Protein AF-A0A352IS13-F1 (afdb_monomer)

Solvent-accessible surface area (backbone atoms only — not comparable to full-atom values): 3986 Å² total; per-residue (Å²): 141,64,87,82,65,75,81,75,81,79,62,66,67,59,53,50,54,50,56,60,66,74,48,83,61,91,83,71,80,85,83,81,68,94,63,73,57,51,100,84,70,44,70,79,80,53,68,71,57,58,59,51,60,76,76,110

InterPro domains:
  IPR015422 Pyridoxal phosphate-dependent transferase, small domain [G3DSA:3.90.1150.10] (1-56)
  IPR015424 Pyridoxal phosphate-dependent transferase [SSF53383] (1-55)

Radius of gyration: 18.3 Å; Cα contacts (8 Å, |Δi|>4): 13; chains: 1; bounding box: 39×29×46 Å

pLDDT: mean 90.8, std 5.33, range [75.12, 97.62]

Mean predicted aligned error: 6.06 Å

Nearest PDB structures (foldseek):
  1ix6-assembly1_A  TM=8.664E-01  e=1.242E-03  Escherichia coli
  1ix8-assembly1_A-2  TM=8.767E-01  e=2.796E-03  Escherichia coli
  3fsl-assembly2_D  TM=8.469E-01  e=1.317E-02  Escherichia coli K-12
  2d64-assembly1_A  TM=6.621E-01  e=5.848E-03  Escherichia coli
  5tor-assembly1_B  TM=8.742E-01  e=1.397E-01  Sus scrofa

Sequence (56 aa):
MFEALQPLPQDPILQLMQTFREDDRPDKVDLGIGVYKDDAGNTPIMAAVHDAERRL

Foldseek 3Di:
DCPPDDDDDDDVLVVVVVVQVPDPDPPDDDPPDPADADPVRDRDDDPVNVVVVVVD

Secondary structure (DSSP, 8-state):
--TT-PPPPPPHHHHHHHHHHH---TT-------S---TTS--PPPHHHHHHHTT-

Structure (mmCIF, N/CA/C/O backbone):
data_AF-A0A352IS13-F1
#
_entry.id   AF-A0A352IS13-F1
#
loop_
_atom_site.group_PDB
_atom_site.id
_atom_site.type_symbol
_atom_site.label_atom_id
_atom_site.label_alt_id
_atom_site.label_comp_id
_atom_site.label_asym_id
_atom_site.label_entity_id
_atom_site.label_seq_id
_atom_site.pdbx_PDB_ins_code
_atom_site.Cartn_x
_atom_site.Cartn_y
_atom_site.Cartn_z
_atom_site.occupancy
_atom_site.B_iso_or_equiv
_atom_site.auth_seq_id
_atom_site.auth_comp_id
_atom_site.auth_asym_id
_atom_site.auth_atom_id
_atom_site.pdbx_PDB_model_num
ATOM 1 N N . MET A 1 1 ? 17.678 13.143 28.291 1.00 75.12 1 MET A N 1
ATOM 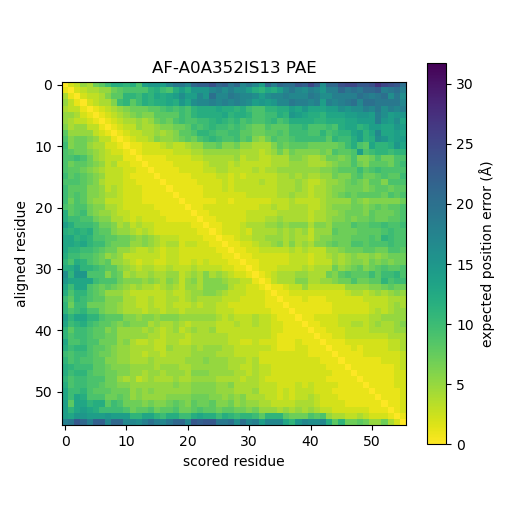2 C CA . MET A 1 1 ? 18.009 13.527 26.889 1.00 75.12 1 MET A CA 1
ATOM 3 C C . MET A 1 1 ? 16.797 13.456 25.962 1.00 75.12 1 MET A C 1
ATOM 5 O O . MET A 1 1 ? 16.698 14.299 25.083 1.00 75.12 1 MET A O 1
ATOM 9 N N . PHE A 1 2 ? 15.865 12.515 26.158 1.00 82.50 2 PHE A N 1
ATOM 10 C CA . PHE A 1 2 ? 14.639 12.414 25.352 1.00 82.50 2 PHE A CA 1
ATOM 11 C C . PHE A 1 2 ? 13.346 12.669 26.158 1.00 82.50 2 PHE A C 1
ATOM 13 O O . PHE A 1 2 ? 12.264 12.497 25.613 1.00 82.50 2 PHE A O 1
ATOM 20 N N . GLU A 1 3 ? 13.418 13.113 27.425 1.00 85.25 3 GLU A N 1
ATOM 21 C CA . GLU A 1 3 ? 12.218 13.317 28.267 1.00 85.25 3 GLU A CA 1
ATOM 22 C C . GLU A 1 3 ? 11.274 14.427 27.768 1.00 85.25 3 GLU A C 1
ATOM 24 O O . GLU A 1 3 ? 10.108 14.452 28.147 1.00 85.25 3 GLU A O 1
ATOM 29 N N . ALA A 1 4 ? 11.759 15.341 26.921 1.00 86.88 4 ALA A N 1
ATOM 30 C CA . ALA A 1 4 ? 10.967 16.434 26.350 1.00 86.88 4 ALA A CA 1
ATOM 31 C C . ALA A 1 4 ? 10.393 16.122 24.955 1.00 86.88 4 ALA A C 1
ATOM 33 O O . ALA A 1 4 ? 9.690 16.958 24.386 1.00 86.88 4 ALA A O 1
ATOM 34 N N . LEU A 1 5 ? 10.702 14.954 24.379 1.00 84.81 5 LEU A N 1
ATOM 35 C CA . LEU A 1 5 ? 10.141 14.569 23.088 1.00 84.81 5 LEU A CA 1
ATOM 36 C C . LEU A 1 5 ? 8.686 14.158 23.264 1.00 84.81 5 LEU A C 1
ATOM 38 O O . LEU A 1 5 ? 8.372 13.156 23.905 1.00 84.81 5 LEU A O 1
ATOM 42 N N . GLN A 1 6 ? 7.801 14.941 22.658 1.00 85.06 6 GLN A N 1
ATOM 43 C CA . GLN A 1 6 ? 6.403 14.574 22.555 1.00 85.06 6 GLN A CA 1
ATOM 44 C C . GLN A 1 6 ? 6.250 13.471 21.501 1.00 85.06 6 GLN A C 1
ATOM 46 O O . GLN A 1 6 ? 6.810 13.595 20.407 1.00 85.06 6 GLN A O 1
ATOM 51 N N . PRO A 1 7 ? 5.513 12.393 21.809 1.00 83.44 7 PRO A N 1
ATOM 52 C CA . PRO A 1 7 ? 5.231 11.363 20.828 1.00 83.44 7 PRO A CA 1
ATOM 53 C C . PRO A 1 7 ? 4.431 11.957 19.668 1.00 83.44 7 PRO A C 1
ATOM 55 O O . PRO A 1 7 ? 3.466 12.696 19.868 1.00 83.44 7 PRO A O 1
ATOM 58 N N . LEU A 1 8 ? 4.846 11.621 18.449 1.00 84.81 8 LEU A N 1
ATOM 59 C CA . LEU A 1 8 ? 4.078 11.941 17.255 1.00 84.81 8 LEU A CA 1
ATOM 60 C C . LEU A 1 8 ? 2.803 11.088 17.227 1.00 84.81 8 LEU A C 1
ATOM 62 O O . LEU A 1 8 ? 2.828 9.934 17.672 1.00 84.81 8 LEU A O 1
ATOM 66 N N . PRO A 1 9 ? 1.691 11.633 16.706 1.00 83.38 9 PRO A N 1
ATOM 67 C CA . PRO A 1 9 ? 0.497 10.839 16.475 1.00 83.38 9 PRO A CA 1
ATOM 68 C C . PRO A 1 9 ? 0.820 9.671 15.536 1.00 83.38 9 PRO A C 1
ATOM 70 O O . PRO A 1 9 ? 1.657 9.789 14.639 1.00 83.38 9 PRO A O 1
ATOM 73 N N . GLN A 1 10 ? 0.155 8.538 15.761 1.00 81.94 10 GLN A N 1
ATOM 74 C CA . GLN A 1 10 ? 0.273 7.389 14.869 1.00 81.94 10 GLN A CA 1
ATOM 75 C C . GLN A 1 10 ? -0.261 7.736 13.478 1.00 81.94 10 GLN A C 1
ATOM 77 O O . GLN A 1 10 ? -1.181 8.543 13.341 1.00 81.94 10 GLN A O 1
ATOM 82 N N . ASP A 1 11 ? 0.318 7.109 12.455 1.00 88.62 11 ASP A N 1
ATOM 83 C CA . ASP A 1 11 ? -0.118 7.291 11.075 1.00 88.62 11 ASP A CA 1
ATOM 84 C C . ASP A 1 11 ? -1.571 6.793 10.908 1.00 88.62 11 ASP A C 1
ATOM 86 O O . ASP A 1 11 ? -1.843 5.608 11.143 1.00 88.62 11 ASP A O 1
ATOM 90 N N . PRO A 1 12 ? -2.510 7.660 10.485 1.00 85.25 12 PRO A N 1
ATOM 91 C CA . PRO A 1 12 ? -3.900 7.277 10.252 1.00 85.25 12 PRO A CA 1
ATOM 92 C C . PRO A 1 12 ? -4.069 6.123 9.252 1.00 85.25 12 PRO A C 1
ATOM 94 O O . PRO A 1 12 ? -5.018 5.347 9.368 1.00 85.25 12 PRO A O 1
ATOM 97 N N . ILE A 1 13 ? -3.153 5.971 8.289 1.00 87.81 13 ILE A N 1
ATOM 98 C CA . ILE A 1 13 ? -3.174 4.878 7.307 1.00 87.81 13 ILE A CA 1
ATOM 99 C C . ILE A 1 13 ? -2.969 3.536 8.013 1.00 87.81 13 ILE A C 1
ATOM 101 O O . ILE A 1 13 ? -3.674 2.568 7.725 1.00 87.81 13 ILE A O 1
ATOM 105 N N . LEU A 1 14 ? -2.045 3.471 8.977 1.00 87.12 14 LEU A N 1
ATOM 106 C CA . LEU A 1 14 ? -1.788 2.245 9.734 1.00 87.12 14 LEU A CA 1
ATOM 107 C C . LEU A 1 14 ? -2.998 1.852 10.586 1.00 87.12 14 LEU A C 1
ATOM 109 O O . LEU A 1 14 ? -3.343 0.671 10.648 1.00 87.12 14 LEU A O 1
ATOM 113 N N . GLN A 1 15 ? -3.678 2.836 11.178 1.00 87.38 15 GLN A N 1
ATOM 114 C CA . GLN A 1 15 ? -4.904 2.603 11.940 1.00 87.38 15 GLN A CA 1
ATOM 115 C C . GLN A 1 15 ? -6.039 2.073 11.049 1.00 87.38 15 GLN A C 1
ATOM 117 O O . GLN A 1 15 ? -6.752 1.140 11.433 1.00 87.38 15 GLN A O 1
ATOM 122 N N . LEU A 1 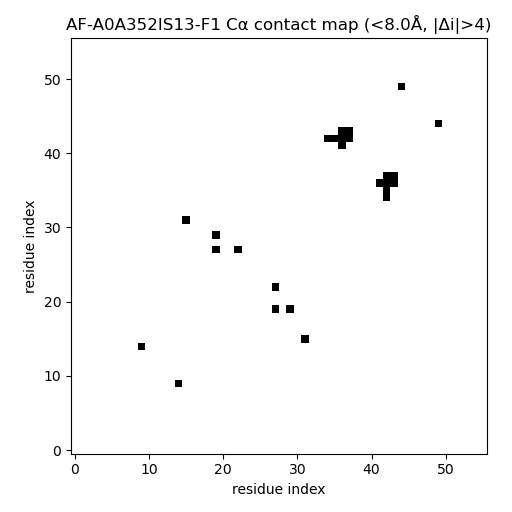16 ? -6.189 2.620 9.839 1.00 88.00 16 LEU A N 1
ATOM 123 C CA . LEU A 1 16 ? -7.180 2.151 8.868 1.00 88.00 16 LEU A CA 1
ATOM 124 C C . LEU A 1 16 ? -6.903 0.706 8.434 1.00 88.00 16 LEU A C 1
ATOM 126 O O . LEU A 1 16 ? -7.811 -0.124 8.443 1.00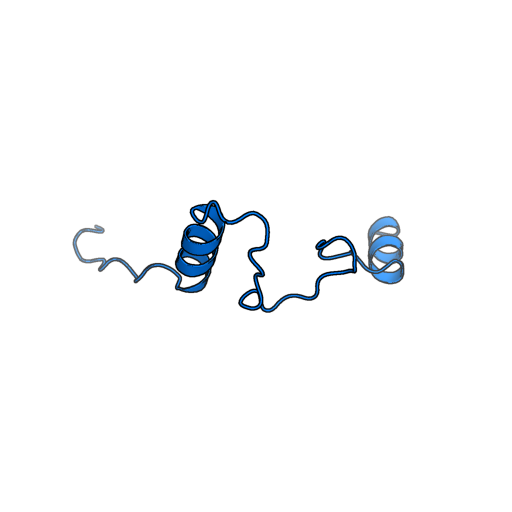 88.00 16 LEU A O 1
ATOM 130 N N . MET A 1 17 ? -5.641 0.381 8.133 1.00 89.06 17 MET A N 1
ATOM 131 C CA . MET A 1 17 ? -5.236 -0.986 7.793 1.00 89.06 17 MET A CA 1
ATOM 132 C C . MET A 1 17 ? -5.497 -1.968 8.936 1.00 89.06 17 MET A C 1
ATOM 134 O O . MET A 1 17 ? -5.907 -3.100 8.684 1.00 89.06 17 MET A O 1
ATOM 138 N N . GLN A 1 18 ? -5.249 -1.564 10.183 1.00 89.56 18 GLN A N 1
ATOM 139 C CA . GLN A 1 18 ? -5.527 -2.398 11.350 1.00 89.56 18 GLN A CA 1
ATOM 140 C C . GLN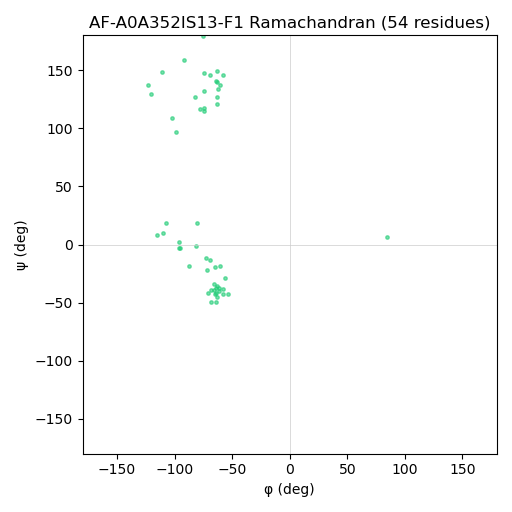 A 1 18 ? -7.027 -2.672 11.481 1.00 89.56 18 GLN A C 1
ATOM 142 O O . GLN A 1 18 ? -7.427 -3.830 11.557 1.00 89.56 18 GLN A O 1
ATOM 147 N N . THR A 1 19 ? -7.846 -1.621 11.410 1.00 90.44 19 THR A N 1
ATOM 148 C CA . THR A 1 19 ? -9.309 -1.729 11.497 1.00 90.44 19 THR A CA 1
ATOM 149 C C . THR A 1 19 ? -9.855 -2.648 10.403 1.00 90.44 19 THR A C 1
ATOM 151 O O . THR A 1 19 ? -10.689 -3.509 10.667 1.00 90.44 19 THR A O 1
ATOM 154 N N . PHE A 1 20 ? -9.341 -2.522 9.174 1.00 91.75 20 PHE A N 1
ATOM 155 C CA . PHE A 1 20 ? -9.715 -3.412 8.078 1.00 91.75 20 PHE A CA 1
ATOM 156 C C . PHE A 1 20 ? -9.288 -4.865 8.331 1.00 91.75 20 PHE A C 1
ATOM 158 O O . PHE A 1 20 ? -10.029 -5.781 7.986 1.00 91.75 20 PHE A O 1
ATOM 165 N N . ARG A 1 21 ? -8.117 -5.123 8.932 1.00 90.12 21 ARG A N 1
ATOM 166 C CA . ARG A 1 21 ? -7.664 -6.492 9.253 1.00 90.12 21 ARG A CA 1
ATOM 167 C C . ARG A 1 21 ? -8.504 -7.156 10.340 1.00 90.12 21 ARG A C 1
ATOM 169 O O . ARG A 1 21 ? -8.764 -8.345 10.205 1.00 90.12 21 ARG A O 1
ATOM 176 N N . GLU A 1 22 ? -8.906 -6.404 11.361 1.00 95.38 22 GLU A N 1
ATOM 177 C CA . GLU A 1 22 ? -9.692 -6.886 12.511 1.00 95.38 22 GLU A CA 1
ATOM 178 C C . GLU A 1 22 ? -11.162 -7.186 12.170 1.00 95.38 22 GLU A C 1
ATOM 180 O O . GLU A 1 22 ? -11.869 -7.802 12.959 1.00 95.38 22 GLU A O 1
ATOM 185 N N . ASP A 1 23 ? -11.633 -6.767 10.997 1.00 94.44 23 ASP A N 1
ATOM 186 C CA . ASP A 1 23 ? -12.984 -7.045 10.522 1.00 94.44 23 ASP A CA 1
ATOM 187 C C . ASP A 1 23 ? -13.127 -8.484 9.989 1.00 94.44 23 ASP A C 1
ATOM 189 O O . ASP A 1 23 ? -12.516 -8.842 8.982 1.00 94.44 23 ASP A O 1
ATOM 193 N N . ASP A 1 24 ? -13.964 -9.305 10.621 1.00 95.69 24 ASP A N 1
ATOM 194 C CA . ASP A 1 24 ? -14.176 -10.710 10.237 1.00 95.69 24 ASP A CA 1
ATOM 195 C C . ASP A 1 24 ? -15.147 -10.906 9.056 1.00 95.69 24 ASP A C 1
ATOM 197 O O . ASP A 1 24 ? -15.402 -12.041 8.639 1.00 95.69 24 ASP A O 1
ATOM 201 N N . ARG A 1 25 ? -15.722 -9.831 8.495 1.00 97.44 25 ARG A N 1
ATOM 202 C CA . ARG A 1 25 ? -16.639 -9.950 7.351 1.00 97.44 25 ARG A CA 1
ATOM 203 C C . ARG A 1 25 ? -15.912 -10.529 6.128 1.00 97.44 25 ARG A C 1
ATOM 205 O O . ARG A 1 25 ? -14.890 -9.977 5.711 1.00 97.44 25 ARG A O 1
ATOM 212 N N . PRO A 1 26 ? -16.433 -11.606 5.510 1.00 92.88 26 PRO A N 1
ATOM 213 C CA . PRO A 1 26 ? -15.756 -12.290 4.405 1.00 92.88 26 PRO A CA 1
ATOM 214 C C . PRO A 1 26 ? -15.756 -11.485 3.097 1.00 92.88 26 PRO A C 1
ATOM 216 O O . PRO A 1 26 ? -14.922 -11.722 2.230 1.00 92.88 26 PRO A O 1
ATOM 219 N N . ASP A 1 27 ? -16.684 -10.543 2.949 1.00 93.56 27 ASP A N 1
ATOM 220 C CA . ASP A 1 27 ? -16.923 -9.716 1.764 1.00 93.56 27 ASP A CA 1
ATOM 221 C C . ASP A 1 27 ? -16.473 -8.255 1.951 1.00 93.56 27 ASP A C 1
ATOM 223 O O . ASP A 1 27 ? -16.891 -7.363 1.211 1.00 93.56 27 ASP A O 1
ATOM 227 N N . LYS A 1 28 ? -15.611 -7.989 2.942 1.00 94.00 28 LYS A N 1
ATOM 228 C CA . LYS A 1 28 ? -15.066 -6.649 3.184 1.00 94.00 28 LYS A CA 1
ATOM 229 C C . LYS A 1 28 ? -14.224 -6.160 2.000 1.00 94.00 28 LYS A C 1
ATOM 231 O O . LYS A 1 28 ? -13.427 -6.899 1.425 1.00 94.00 28 LYS A O 1
ATOM 236 N N . VAL A 1 29 ? -14.365 -4.876 1.677 1.00 91.50 29 VAL A N 1
ATOM 237 C CA . VAL A 1 29 ? -13.648 -4.214 0.579 1.00 91.50 29 VAL A CA 1
ATOM 238 C C . VAL A 1 29 ? -12.826 -3.056 1.138 1.00 91.50 29 VAL A C 1
ATOM 240 O O . VAL A 1 29 ? -1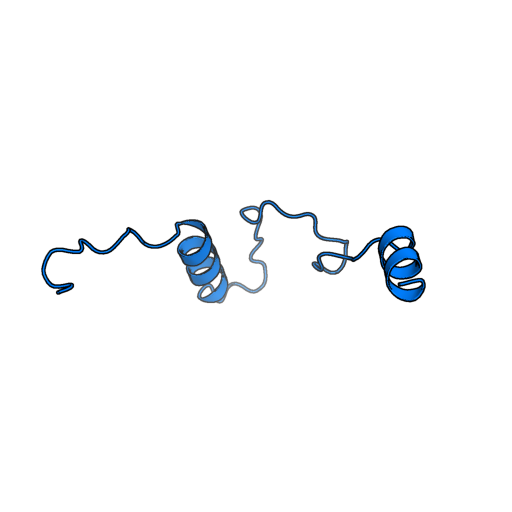3.358 -2.218 1.864 1.00 91.50 29 VAL A O 1
ATOM 243 N N . ASP A 1 30 ? -11.540 -3.002 0.788 1.00 90.38 30 ASP A N 1
ATOM 244 C CA . ASP A 1 30 ? -10.641 -1.899 1.140 1.00 90.38 30 ASP A CA 1
ATOM 245 C C . ASP A 1 30 ? -10.435 -0.976 -0.067 1.00 90.38 30 ASP A C 1
ATOM 247 O O . ASP A 1 30 ? -9.769 -1.340 -1.036 1.00 90.38 30 ASP A O 1
ATOM 251 N N . LEU A 1 31 ? -11.015 0.225 0.003 1.00 88.25 31 LEU A N 1
ATOM 252 C CA . LEU A 1 31 ? -10.806 1.318 -0.957 1.00 88.25 31 LEU A CA 1
ATOM 253 C C . LEU A 1 31 ? -9.999 2.479 -0.345 1.00 88.25 31 LEU A C 1
ATOM 255 O O . LEU A 1 31 ? -9.930 3.558 -0.929 1.00 88.25 31 LEU A O 1
ATOM 259 N N . GLY A 1 32 ? -9.428 2.286 0.849 1.00 85.56 32 GLY A N 1
ATOM 260 C CA . GLY A 1 32 ? -8.637 3.292 1.561 1.00 85.56 32 GLY A CA 1
ATOM 261 C C . GLY A 1 32 ? -7.157 3.294 1.178 1.00 85.56 32 GLY A C 1
ATOM 262 O O . GLY A 1 32 ? -6.457 4.279 1.414 1.00 85.56 32 GLY A O 1
ATOM 263 N N . ILE A 1 33 ? -6.671 2.208 0.571 1.00 84.56 33 ILE A N 1
ATOM 264 C CA . ILE A 1 33 ? -5.293 2.098 0.093 1.00 84.56 33 ILE A CA 1
ATOM 265 C C . ILE A 1 33 ? -5.103 2.933 -1.183 1.00 84.56 33 ILE A C 1
ATOM 267 O O . ILE A 1 33 ? -5.669 2.640 -2.231 1.00 84.56 33 ILE A O 1
ATOM 271 N N . GLY A 1 34 ? -4.229 3.939 -1.114 1.00 88.50 34 GLY A N 1
ATOM 272 C CA . GLY A 1 34 ? -3.905 4.839 -2.230 1.00 88.50 34 GLY A CA 1
ATOM 273 C C . GLY A 1 34 ? -2.903 4.293 -3.257 1.00 88.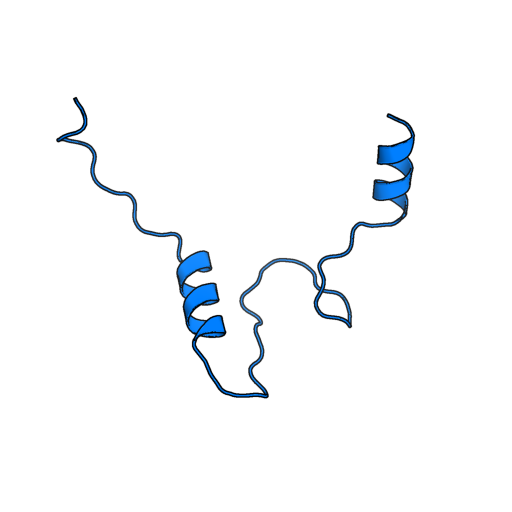50 34 GLY A C 1
ATOM 274 O O . GLY A 1 34 ? -2.303 5.084 -3.982 1.00 88.50 34 GLY A O 1
ATOM 275 N N . VAL A 1 35 ? -2.674 2.976 -3.308 1.00 92.25 35 VAL A N 1
ATOM 276 C CA . VAL A 1 35 ? -1.810 2.342 -4.319 1.00 92.25 35 VAL A CA 1
ATOM 277 C C . VAL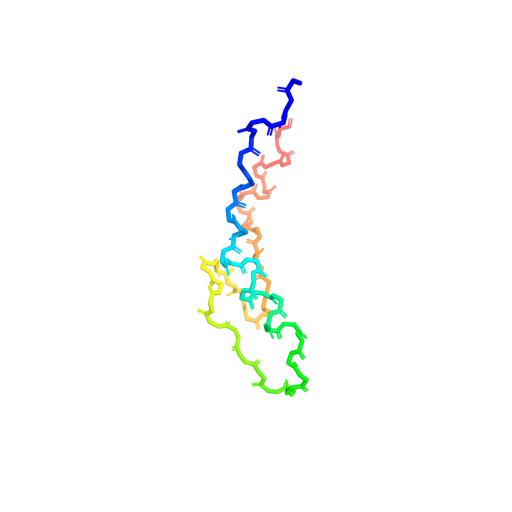 A 1 35 ? -2.625 1.502 -5.287 1.00 92.25 35 VAL A C 1
ATOM 279 O O . VAL A 1 35 ? -3.637 0.909 -4.916 1.00 92.25 35 VAL A O 1
ATOM 282 N N . TYR A 1 36 ? -2.149 1.421 -6.529 1.00 93.75 36 TYR A N 1
ATOM 283 C CA . TYR A 1 36 ? -2.742 0.538 -7.522 1.00 93.75 36 TYR A CA 1
ATOM 284 C C . TYR A 1 36 ? -2.670 -0.922 -7.063 1.00 93.75 36 TYR A C 1
ATOM 286 O O . TYR A 1 36 ? -1.642 -1.393 -6.553 1.00 93.75 36 TYR A O 1
ATOM 294 N N . LYS A 1 37 ? -3.779 -1.626 -7.281 1.00 93.50 37 LYS A N 1
ATOM 295 C CA . LYS A 1 37 ? -3.890 -3.068 -7.129 1.00 93.50 37 LYS A CA 1
ATOM 296 C C . LYS A 1 37 ? -4.360 -3.671 -8.446 1.00 93.50 37 LYS A C 1
ATOM 298 O O . LYS A 1 37 ? -5.239 -3.106 -9.090 1.00 93.50 37 LYS A O 1
ATOM 303 N N . ASP A 1 38 ? -3.755 -4.781 -8.842 1.00 94.75 38 ASP A N 1
ATOM 304 C CA . ASP A 1 38 ? -4.222 -5.589 -9.964 1.00 94.75 38 ASP A CA 1
ATOM 305 C C . ASP A 1 38 ? -5.465 -6.416 -9.593 1.00 94.75 38 ASP A C 1
ATOM 307 O O . ASP A 1 38 ? -5.943 -6.381 -8.457 1.00 94.75 38 ASP A O 1
ATOM 311 N N . ASP A 1 39 ? -5.975 -7.188 -10.555 1.00 95.00 39 ASP A N 1
ATOM 312 C CA . ASP A 1 39 ? -7.172 -8.024 -10.394 1.00 95.00 39 ASP A CA 1
ATOM 313 C C . ASP A 1 39 ? -7.033 -9.094 -9.293 1.00 95.00 39 ASP A C 1
ATOM 315 O O . ASP A 1 39 ? -8.032 -9.616 -8.801 1.00 95.00 39 ASP A O 1
ATOM 319 N N . ALA A 1 40 ? -5.802 -9.422 -8.886 1.00 94.19 40 ALA A N 1
ATOM 320 C CA . ALA A 1 40 ? -5.507 -10.350 -7.798 1.00 94.19 40 ALA A CA 1
ATOM 321 C C . ALA A 1 40 ? -5.257 -9.639 -6.449 1.00 94.19 40 ALA A C 1
ATOM 323 O O . ALA A 1 40 ? -4.953 -10.300 -5.456 1.00 94.19 40 ALA A O 1
ATOM 324 N N . GLY A 1 41 ? -5.380 -8.308 -6.389 1.00 92.00 41 GLY A N 1
ATOM 325 C CA . GLY A 1 41 ? -5.198 -7.500 -5.179 1.00 92.00 41 GLY A CA 1
ATOM 326 C C . GLY A 1 41 ? -3.743 -7.122 -4.863 1.00 92.00 41 GLY A C 1
ATOM 327 O O . GLY A 1 41 ? -3.476 -6.525 -3.807 1.00 92.00 41 GLY A O 1
ATOM 328 N N . ASN A 1 42 ? -2.803 -7.434 -5.758 1.00 94.50 42 ASN A N 1
ATOM 329 C CA . ASN A 1 42 ? -1.376 -7.171 -5.579 1.00 94.50 42 ASN A CA 1
ATOM 330 C C . ASN A 1 42 ? -0.988 -5.817 -6.159 1.00 94.50 42 ASN A C 1
ATOM 332 O O . ASN A 1 42 ? -1.651 -5.301 -7.047 1.00 94.50 42 ASN A O 1
ATOM 336 N N . THR A 1 43 ? 0.127 -5.256 -5.701 1.00 95.56 43 THR A N 1
ATOM 337 C CA . THR A 1 43 ? 0.741 -4.082 -6.333 1.00 95.56 43 THR A CA 1
ATOM 338 C C . THR A 1 43 ? 1.880 -4.570 -7.234 1.00 95.56 43 THR A C 1
ATOM 340 O O . THR A 1 43 ? 2.961 -4.865 -6.721 1.00 95.56 43 THR A O 1
ATOM 343 N N . PRO A 1 44 ? 1.650 -4.735 -8.552 1.00 96.31 44 PRO A N 1
ATOM 344 C CA . PRO A 1 44 ? 2.618 -5.370 -9.436 1.00 96.31 44 PRO A CA 1
ATOM 345 C C . PRO A 1 44 ? 3.801 -4.452 -9.747 1.00 96.31 44 PRO A C 1
ATOM 347 O O . PRO A 1 44 ? 3.658 -3.238 -9.898 1.00 96.31 44 PRO A O 1
ATOM 350 N N . ILE A 1 45 ? 4.969 -5.063 -9.941 1.00 96.31 45 ILE A N 1
ATOM 351 C CA . ILE A 1 45 ? 6.111 -4.405 -10.577 1.00 96.31 45 ILE A CA 1
ATOM 352 C C . ILE A 1 45 ? 5.908 -4.493 -12.089 1.00 96.31 45 ILE A C 1
ATOM 354 O O . ILE A 1 45 ? 5.689 -5.573 -12.639 1.00 96.31 45 ILE A O 1
ATOM 358 N N . MET A 1 46 ? 5.9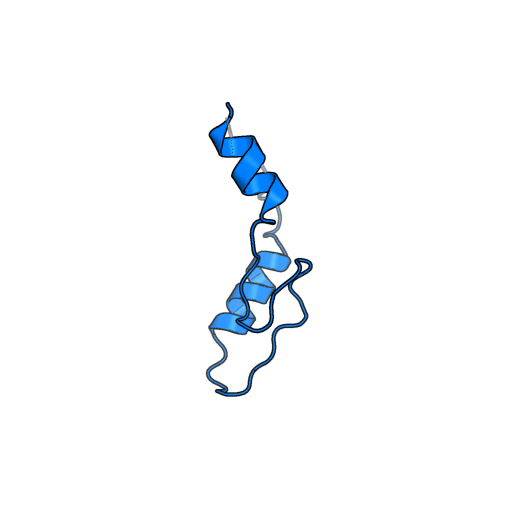81 -3.357 -12.780 1.00 97.12 46 MET A N 1
ATOM 359 C CA . MET A 1 46 ? 5.854 -3.333 -14.237 1.00 97.12 46 MET A CA 1
ATOM 360 C C . MET A 1 46 ? 7.005 -4.105 -14.895 1.00 97.12 46 MET A C 1
ATOM 362 O O . MET A 1 46 ? 8.159 -3.958 -14.495 1.00 97.12 46 MET A O 1
ATOM 366 N N . ALA A 1 47 ? 6.713 -4.849 -15.965 1.00 97.25 47 ALA A N 1
ATOM 367 C CA . ALA A 1 47 ? 7.713 -5.657 -16.673 1.00 97.25 47 ALA A CA 1
ATOM 368 C C . ALA A 1 47 ? 8.950 -4.842 -17.093 1.00 97.25 47 ALA A C 1
ATOM 370 O O . ALA A 1 47 ? 10.079 -5.272 -16.882 1.00 97.25 47 ALA A O 1
ATOM 371 N N . ALA A 1 48 ? 8.744 -3.621 -17.599 1.00 97.31 48 ALA A N 1
ATOM 372 C CA . ALA A 1 48 ? 9.836 -2.729 -17.985 1.00 97.31 48 ALA A CA 1
ATOM 373 C C . ALA A 1 48 ? 10.737 -2.320 -16.803 1.00 97.31 48 ALA A C 1
ATOM 375 O O . ALA A 1 48 ? 11.946 -2.193 -16.979 1.00 97.31 48 ALA A O 1
ATOM 376 N N . VAL A 1 49 ? 10.163 -2.132 -15.607 1.00 97.12 49 VAL A N 1
ATOM 377 C CA . VAL A 1 49 ? 10.921 -1.808 -14.386 1.00 97.12 49 VAL A CA 1
ATOM 378 C C . VAL A 1 49 ? 11.764 -3.010 -13.979 1.00 97.12 49 VAL A C 1
ATOM 380 O O . VAL A 1 49 ? 12.973 -2.880 -13.816 1.00 97.12 49 VAL A O 1
ATOM 383 N N . HIS A 1 50 ? 11.152 -4.193 -13.923 1.00 97.12 50 HIS A N 1
ATOM 384 C CA . HIS A 1 50 ? 11.858 -5.419 -13.568 1.00 97.12 50 HIS A CA 1
ATOM 385 C C . HIS A 1 50 ? 12.985 -5.759 -14.563 1.00 97.12 50 HIS A C 1
ATOM 387 O O . HIS A 1 50 ? 14.062 -6.211 -14.178 1.00 97.12 50 HIS A O 1
ATOM 393 N N . ASP A 1 51 ? 12.771 -5.511 -15.857 1.00 97.56 51 ASP A N 1
ATOM 394 C CA . ASP A 1 51 ? 13.792 -5.688 -16.893 1.00 97.56 51 ASP A CA 1
ATOM 395 C C . ASP A 1 51 ? 14.964 -4.714 -16.753 1.00 97.56 51 ASP A C 1
ATOM 397 O O . ASP A 1 51 ? 16.096 -5.077 -17.081 1.00 97.56 51 ASP A O 1
ATOM 401 N N . ALA A 1 52 ? 14.705 -3.489 -16.293 1.00 97.62 52 ALA A N 1
ATOM 402 C CA . ALA A 1 52 ? 15.740 -2.498 -16.038 1.00 97.62 52 ALA A CA 1
ATOM 403 C C . ALA A 1 52 ? 16.584 -2.866 -14.808 1.00 97.62 52 ALA A C 1
ATOM 405 O O . ALA A 1 52 ? 17.807 -2.778 -14.879 1.00 97.62 52 ALA A O 1
ATOM 406 N N . GLU A 1 53 ? 15.958 -3.349 -13.728 1.00 96.81 53 GLU A N 1
ATOM 407 C CA . GLU A 1 53 ? 16.656 -3.793 -12.510 1.00 96.81 53 GLU A CA 1
ATOM 408 C C . GLU A 1 53 ? 17.679 -4.901 -12.788 1.00 96.81 53 GLU A C 1
ATOM 410 O O . GLU A 1 53 ? 18.771 -4.872 -12.235 1.00 96.81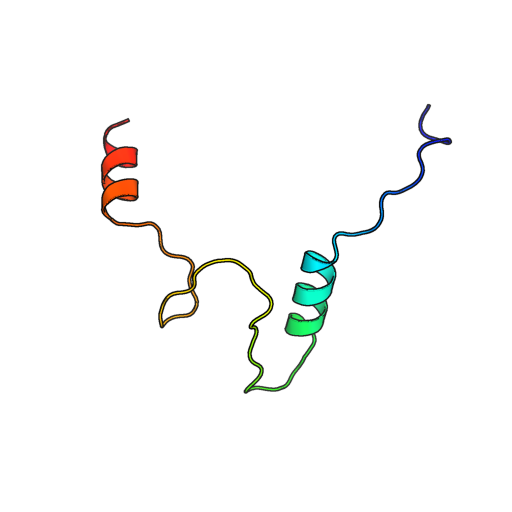 53 GLU A O 1
ATOM 415 N N . ARG A 1 54 ? 17.376 -5.850 -13.688 1.00 95.88 54 ARG A N 1
ATOM 416 C CA . ARG A 1 54 ? 18.301 -6.952 -14.032 1.00 95.88 54 ARG A CA 1
ATOM 417 C C . ARG A 1 54 ? 19.547 -6.519 -14.815 1.00 95.88 54 ARG A C 1
ATOM 419 O O . ARG A 1 54 ? 20.436 -7.342 -15.020 1.00 95.88 54 ARG A O 1
ATOM 426 N N . ARG A 1 55 ? 19.578 -5.293 -15.345 1.00 92.69 55 ARG A N 1
ATOM 427 C CA . ARG A 1 55 ? 20.696 -4.759 -16.150 1.00 92.69 55 ARG A CA 1
ATOM 428 C C . ARG A 1 55 ? 21.681 -3.923 -15.324 1.00 92.69 55 ARG A C 1
ATOM 430 O O . ARG A 1 55 ? 22.654 -3.436 -15.899 1.00 92.69 55 ARG A O 1
ATOM 437 N N . LEU A 1 56 ? 21.397 -3.729 -14.037 1.00 79.62 56 LEU A N 1
ATOM 438 C CA . LEU A 1 56 ? 22.234 -3.040 -13.053 1.00 79.62 56 LEU A CA 1
ATOM 439 C C . LEU A 1 56 ? 23.032 -4.061 -12.235 1.00 79.62 56 LEU A C 1
ATOM 441 O O . LEU A 1 56 ? 24.171 -3.711 -11.858 1.00 79.62 56 LEU A O 1
#

Organism: NCBI:txid1033846